Protein AF-A0A944X5Z1-F1 (afdb_monomer_lite)

Structure (mmCIF, N/CA/C/O backbone):
data_AF-A0A944X5Z1-F1
#
_entry.id   AF-A0A944X5Z1-F1
#
loop_
_atom_site.group_PDB
_atom_site.id
_atom_site.type_symbol
_atom_site.label_atom_id
_atom_site.label_alt_id
_atom_site.label_comp_id
_atom_site.label_asym_id
_atom_site.label_entity_id
_atom_site.label_seq_id
_atom_site.pdbx_PDB_ins_code
_atom_site.Cartn_x
_atom_site.Cartn_y
_atom_site.Cartn_z
_atom_site.occupancy
_atom_site.B_iso_or_equiv
_atom_site.auth_seq_id
_atom_site.auth_comp_id
_atom_site.auth_asym_id
_atom_site.auth_atom_id
_atom_site.pdbx_PDB_model_num
ATOM 1 N N . VAL A 1 1 ? -3.315 5.816 8.357 1.00 80.00 1 VAL A N 1
ATOM 2 C CA . VAL A 1 1 ? -4.348 5.355 7.388 1.00 80.00 1 VAL A CA 1
ATOM 3 C C . VAL A 1 1 ? -4.550 6.367 6.282 1.00 80.00 1 VAL A C 1
ATOM 5 O O . VAL A 1 1 ? -4.208 6.024 5.171 1.00 80.00 1 VAL A O 1
ATOM 8 N N . ILE A 1 2 ? -5.035 7.588 6.562 1.00 84.06 2 ILE A N 1
ATOM 9 C CA . ILE A 1 2 ? -5.189 8.630 5.521 1.00 84.06 2 ILE A CA 1
ATOM 10 C C . ILE A 1 2 ? -3.839 8.928 4.861 1.00 84.06 2 ILE A C 1
ATOM 12 O O . ILE A 1 2 ? -3.705 8.726 3.667 1.00 84.06 2 ILE A O 1
ATOM 16 N N . GLN A 1 3 ? -2.822 9.229 5.670 1.00 88.38 3 GLN A N 1
ATOM 17 C CA . GLN A 1 3 ? -1.461 9.458 5.181 1.00 88.38 3 GLN A CA 1
ATOM 18 C C . GLN A 1 3 ? -0.896 8.280 4.366 1.00 88.38 3 GLN A C 1
ATOM 20 O O . GLN A 1 3 ? -0.282 8.487 3.335 1.00 88.38 3 GLN A O 1
ATOM 25 N N . ALA A 1 4 ? -1.141 7.036 4.793 1.00 88.75 4 ALA A N 1
ATOM 26 C CA . ALA A 1 4 ? -0.676 5.853 4.062 1.00 88.75 4 ALA A CA 1
ATOM 27 C C . ALA A 1 4 ? -1.347 5.721 2.683 1.00 88.75 4 ALA A C 1
ATOM 29 O O . ALA A 1 4 ? -0.705 5.309 1.730 1.00 88.75 4 ALA A O 1
ATOM 30 N N . VAL A 1 5 ? -2.632 6.080 2.575 1.00 91.25 5 VAL A N 1
ATOM 31 C CA . VAL A 1 5 ? -3.350 6.094 1.292 1.00 91.25 5 VAL A CA 1
ATOM 32 C C . VAL A 1 5 ? -2.816 7.203 0.389 1.00 91.25 5 VAL A C 1
ATOM 34 O O . VAL A 1 5 ? -2.556 6.936 -0.773 1.00 91.25 5 VAL A O 1
ATOM 37 N N . GLU A 1 6 ? -2.605 8.409 0.922 1.00 93.56 6 GLU A N 1
ATOM 38 C CA . GLU A 1 6 ? -2.065 9.546 0.159 1.00 93.56 6 GLU A CA 1
ATOM 39 C C . GLU A 1 6 ? -0.680 9.234 -0.429 1.00 93.56 6 GLU A C 1
ATOM 41 O O . GLU A 1 6 ? -0.444 9.490 -1.606 1.00 93.56 6 GLU A O 1
ATOM 46 N N . ILE A 1 7 ? 0.204 8.618 0.364 1.00 93.50 7 ILE A N 1
ATOM 47 C CA . ILE A 1 7 ? 1.530 8.174 -0.087 1.00 93.50 7 ILE A CA 1
ATOM 48 C C . ILE A 1 7 ? 1.406 7.208 -1.274 1.00 93.50 7 ILE A C 1
ATOM 50 O O . ILE A 1 7 ? 1.980 7.426 -2.339 1.00 93.50 7 ILE A O 1
ATOM 54 N N . VAL A 1 8 ? 0.603 6.153 -1.128 1.00 92.50 8 VAL A N 1
ATOM 55 C CA . VAL A 1 8 ? 0.469 5.137 -2.180 1.00 92.50 8 VAL A CA 1
ATOM 56 C C . VAL A 1 8 ? -0.263 5.679 -3.412 1.00 92.50 8 VAL A C 1
A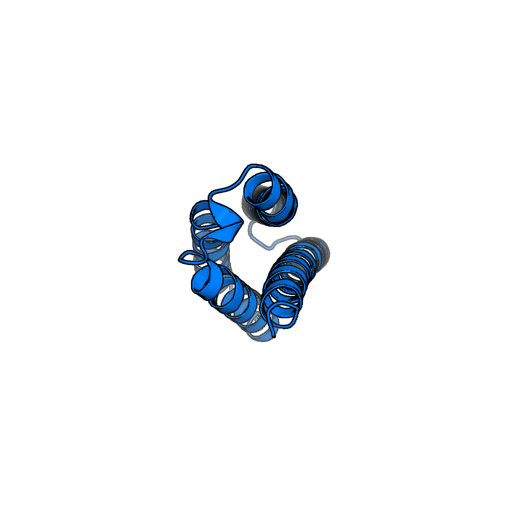TOM 58 O O . VAL A 1 8 ? 0.046 5.272 -4.528 1.00 92.50 8 VAL A O 1
ATOM 61 N N . GLU A 1 9 ? -1.188 6.628 -3.260 1.00 93.31 9 GLU A N 1
ATOM 62 C CA . GLU A 1 9 ? -1.811 7.329 -4.391 1.00 93.31 9 GLU A CA 1
ATOM 63 C C . GLU A 1 9 ? -0.786 8.134 -5.209 1.00 93.31 9 GLU A C 1
ATOM 65 O O . GLU A 1 9 ? -0.874 8.137 -6.441 1.00 93.31 9 GLU A O 1
ATOM 70 N N . ASN A 1 10 ? 0.218 8.740 -4.564 1.00 93.56 10 ASN A N 1
ATOM 71 C CA . ASN A 1 10 ? 1.325 9.399 -5.264 1.00 93.56 10 ASN A CA 1
ATOM 72 C C . ASN A 1 10 ? 2.182 8.389 -6.038 1.00 93.56 10 ASN A C 1
ATOM 74 O O . ASN A 1 10 ? 2.481 8.618 -7.211 1.00 93.56 10 ASN A O 1
ATOM 78 N N . VAL A 1 11 ? 2.504 7.245 -5.425 1.00 92.25 11 VAL A N 1
ATOM 79 C CA . VAL A 1 11 ? 3.245 6.161 -6.091 1.00 92.25 11 VAL A CA 1
ATOM 80 C C . VAL A 1 11 ? 2.461 5.621 -7.294 1.00 92.25 11 VAL A C 1
ATOM 82 O O . VAL A 1 11 ? 3.010 5.505 -8.384 1.00 92.25 11 VAL A O 1
ATOM 85 N N . ILE A 1 12 ? 1.150 5.377 -7.158 1.00 93.44 12 ILE A N 1
ATOM 86 C CA . ILE A 1 12 ? 0.283 4.961 -8.277 1.00 93.44 12 ILE A CA 1
ATOM 87 C C . ILE A 1 12 ? 0.327 5.987 -9.417 1.00 93.44 12 ILE A C 1
ATOM 89 O O . ILE A 1 12 ? 0.387 5.605 -10.587 1.00 93.44 12 ILE A O 1
ATOM 93 N N . ALA A 1 13 ? 0.267 7.284 -9.100 1.00 93.06 13 ALA A N 1
ATOM 94 C CA . ALA A 1 13 ? 0.350 8.338 -10.107 1.00 93.06 13 ALA A CA 1
ATOM 95 C C . ALA A 1 13 ? 1.705 8.327 -10.831 1.00 93.06 13 ALA A C 1
ATOM 97 O O . ALA A 1 13 ? 1.736 8.516 -12.045 1.00 93.06 13 ALA A O 1
ATOM 98 N N . GLY A 1 14 ? 2.793 8.057 -10.107 1.00 89.81 14 GLY A N 1
ATOM 99 C CA . GLY A 1 14 ? 4.124 7.859 -10.672 1.00 89.81 14 GLY A CA 1
ATOM 100 C C . GLY A 1 14 ? 4.183 6.662 -11.624 1.00 89.81 14 GLY A C 1
ATOM 101 O O . GLY A 1 14 ? 4.538 6.819 -12.789 1.00 89.81 14 GLY A O 1
ATOM 102 N N . ILE A 1 15 ? 3.722 5.494 -11.174 1.00 88.81 15 ILE A N 1
ATOM 103 C CA . ILE A 1 15 ? 3.724 4.249 -11.959 1.00 88.81 15 ILE A CA 1
ATOM 104 C C . ILE A 1 15 ? 2.873 4.378 -13.230 1.00 88.81 15 ILE A C 1
ATOM 106 O O . ILE A 1 15 ? 3.234 3.842 -14.275 1.00 88.81 15 ILE A O 1
ATOM 110 N N . LYS A 1 16 ? 1.762 5.126 -13.179 1.00 89.69 16 LYS A N 1
ATOM 111 C CA . LYS A 1 16 ? 0.920 5.419 -14.355 1.00 89.69 16 LYS A CA 1
ATOM 112 C C . LYS A 1 16 ? 1.636 6.226 -15.441 1.00 89.69 16 LYS A C 1
ATOM 114 O O . LYS A 1 16 ? 1.180 6.207 -16.581 1.00 89.69 16 LYS A O 1
ATOM 119 N N . ASN A 1 17 ? 2.705 6.941 -15.095 1.00 87.88 17 ASN A N 1
ATOM 120 C CA . ASN A 1 17 ? 3.515 7.694 -16.050 1.00 87.88 17 ASN A CA 1
ATOM 121 C C . ASN A 1 17 ? 4.663 6.864 -16.645 1.00 87.88 17 ASN A C 1
ATOM 123 O O . ASN A 1 17 ? 5.339 7.359 -17.544 1.00 87.88 17 ASN A O 1
ATOM 127 N N . LEU A 1 18 ? 4.887 5.633 -16.170 1.00 84.31 18 LEU A N 1
ATOM 128 C CA . LEU A 1 18 ? 5.878 4.732 -16.750 1.00 84.31 18 LEU A CA 1
ATOM 129 C C . LEU A 1 18 ? 5.352 4.058 -18.013 1.00 84.31 18 LEU A C 1
ATOM 131 O O . LEU A 1 18 ? 4.203 3.616 -18.079 1.00 84.31 18 LEU A O 1
ATOM 135 N N . ASP A 1 19 ? 6.243 3.897 -18.986 1.00 75.00 19 ASP A N 1
ATOM 136 C CA . ASP A 1 19 ? 6.007 3.035 -20.136 1.00 75.00 19 ASP A CA 1
ATOM 137 C C . ASP A 1 19 ? 6.145 1.563 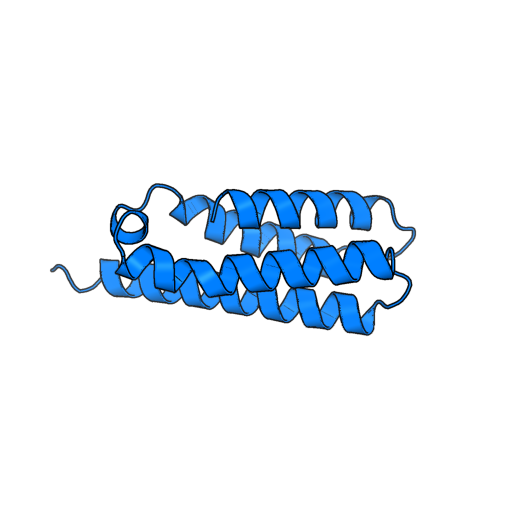-19.704 1.00 75.00 19 ASP A C 1
ATOM 139 O O . ASP A 1 19 ? 7.235 1.092 -19.386 1.00 75.00 19 ASP A O 1
ATOM 143 N N . GLY A 1 20 ? 5.039 0.813 -19.681 1.00 76.44 20 GLY A N 1
ATOM 144 C CA . GLY A 1 20 ? 5.053 -0.606 -19.312 1.00 76.44 20 GLY A CA 1
ATOM 145 C C . GLY A 1 20 ? 3.676 -1.175 -18.970 1.00 76.44 20 GLY A C 1
ATOM 146 O O . GLY A 1 20 ? 2.707 -0.439 -18.787 1.00 76.44 20 GLY A O 1
ATOM 147 N N . ASP A 1 21 ? 3.584 -2.505 -18.875 1.00 81.44 21 ASP A N 1
ATOM 148 C CA . ASP A 1 21 ? 2.376 -3.194 -18.400 1.00 81.44 21 ASP A CA 1
ATOM 149 C C . ASP A 1 21 ? 2.385 -3.291 -16.868 1.00 81.44 21 ASP A C 1
ATOM 151 O O . ASP A 1 21 ? 2.696 -4.324 -16.280 1.00 81.44 21 ASP A O 1
ATOM 155 N N . ASN A 1 22 ? 2.070 -2.169 -16.219 1.00 85.88 22 ASN A N 1
ATOM 156 C CA . ASN A 1 22 ? 2.003 -2.056 -14.758 1.00 85.88 22 ASN A CA 1
ATOM 157 C C . ASN A 1 22 ? 0.572 -2.207 -14.214 1.00 85.88 22 ASN A C 1
ATOM 159 O O . ASN A 1 22 ? 0.309 -1.931 -13.039 1.00 85.88 22 ASN A O 1
ATOM 163 N N . GLN A 1 23 ? -0.374 -2.634 -15.057 1.00 87.62 23 GLN A N 1
ATOM 164 C CA . GLN A 1 23 ? -1.804 -2.606 -14.754 1.00 87.62 23 GLN A CA 1
ATOM 165 C C . GLN A 1 23 ? -2.151 -3.448 -13.520 1.00 87.62 23 GLN A C 1
ATOM 167 O O . GLN A 1 23 ? -2.874 -2.984 -12.640 1.00 87.62 23 GLN A O 1
ATOM 172 N N . SER A 1 24 ? -1.593 -4.656 -13.403 1.00 87.94 24 SER A N 1
ATOM 173 C CA . SER A 1 24 ? -1.857 -5.540 -12.258 1.00 87.94 24 SER A CA 1
ATOM 174 C C . SER A 1 24 ? -1.350 -4.972 -10.931 1.00 87.94 24 SER A C 1
ATOM 176 O O . SER A 1 24 ? -1.955 -5.193 -9.878 1.00 87.94 24 SER A O 1
ATOM 178 N N . LEU A 1 25 ? -0.229 -4.250 -10.970 1.00 88.06 25 LEU A N 1
ATOM 179 C CA . LEU A 1 25 ? 0.385 -3.646 -9.793 1.00 88.06 25 LEU A CA 1
ATOM 180 C C . LEU A 1 25 ? -0.428 -2.425 -9.343 1.00 88.06 25 LEU A C 1
ATOM 182 O O . LEU A 1 25 ? -0.794 -2.331 -8.170 1.00 88.06 25 LEU A O 1
ATOM 186 N N . ILE A 1 26 ? -0.822 -1.568 -10.292 1.00 92.12 26 ILE A N 1
ATOM 187 C CA . ILE A 1 26 ? -1.732 -0.438 -10.056 1.00 92.12 26 ILE A CA 1
ATOM 188 C C . ILE A 1 26 ? -3.056 -0.923 -9.451 1.00 92.12 26 ILE A C 1
ATOM 190 O O . ILE A 1 26 ? -3.480 -0.404 -8.422 1.00 92.12 26 ILE A O 1
ATOM 194 N N . GLU A 1 27 ? -3.692 -1.943 -10.034 1.00 93.62 27 GLU A N 1
ATOM 195 C CA . GLU A 1 27 ? -4.969 -2.480 -9.540 1.00 93.62 27 GLU A CA 1
ATOM 196 C C . GLU A 1 27 ? -4.867 -3.024 -8.109 1.00 93.62 27 GLU A C 1
ATOM 198 O O . GLU A 1 27 ? -5.786 -2.845 -7.299 1.00 93.62 27 GLU A O 1
ATOM 203 N N . SER A 1 28 ? -3.742 -3.663 -7.776 1.00 92.56 28 SER A N 1
ATOM 204 C CA . SER A 1 28 ? -3.486 -4.194 -6.433 1.00 92.56 28 SER A CA 1
ATOM 205 C C . SER A 1 28 ? -3.365 -3.068 -5.402 1.00 92.56 28 SER A C 1
ATOM 207 O O . SER A 1 28 ? -4.015 -3.119 -4.352 1.00 92.56 28 SER A O 1
ATOM 209 N N . LEU A 1 29 ? -2.598 -2.020 -5.722 1.00 92.88 29 LEU A N 1
ATOM 210 C CA . LEU A 1 29 ? -2.436 -0.841 -4.867 1.00 92.88 29 LEU A CA 1
ATOM 211 C C . LEU A 1 29 ? -3.746 -0.057 -4.725 1.00 92.88 29 LEU A C 1
ATOM 213 O O . LEU A 1 29 ? -4.139 0.272 -3.607 1.00 92.88 29 LEU A O 1
ATOM 217 N N . GLU A 1 30 ? -4.474 0.182 -5.819 1.00 94.81 30 GLU A N 1
ATOM 218 C CA . GLU A 1 30 ? -5.770 0.872 -5.794 1.00 94.81 30 GLU A CA 1
ATOM 219 C C . GLU A 1 30 ? -6.795 0.116 -4.938 1.00 94.81 30 GLU A C 1
ATOM 221 O O . GLU A 1 30 ? -7.528 0.720 -4.145 1.00 94.81 30 GLU A O 1
ATOM 226 N N . THR A 1 31 ? -6.826 -1.215 -5.046 1.00 94.19 31 THR A N 1
ATOM 227 C CA . THR A 1 31 ? -7.706 -2.062 -4.233 1.00 94.19 31 THR A CA 1
ATOM 228 C C . THR A 1 31 ? -7.349 -1.965 -2.751 1.00 94.19 31 THR A C 1
ATOM 230 O O . THR A 1 31 ? -8.234 -1.739 -1.921 1.00 94.19 31 THR A O 1
ATOM 233 N N . ALA A 1 32 ? -6.062 -2.065 -2.407 1.00 92.06 32 ALA A N 1
ATOM 234 C CA . ALA A 1 32 ? -5.596 -1.928 -1.031 1.00 92.06 32 ALA A CA 1
ATOM 235 C C . ALA A 1 32 ? -5.883 -0.528 -0.458 1.00 92.06 32 ALA A C 1
ATOM 237 O O . ALA A 1 32 ? -6.419 -0.416 0.648 1.00 92.06 32 ALA A O 1
ATOM 238 N N . CYS A 1 33 ? -5.625 0.539 -1.220 1.00 93.00 33 CYS A N 1
ATOM 239 C CA . CYS A 1 33 ? -5.945 1.917 -0.839 1.00 93.00 33 CYS A CA 1
ATOM 240 C C . CYS A 1 33 ? -7.438 2.108 -0.588 1.00 93.00 33 CYS A C 1
ATOM 242 O O . CYS A 1 33 ? -7.829 2.713 0.414 1.00 93.00 33 CYS A O 1
ATOM 244 N N . LYS A 1 34 ? -8.292 1.547 -1.448 1.00 92.44 34 LYS A N 1
ATOM 245 C CA . LYS A 1 34 ? -9.744 1.590 -1.271 1.00 92.44 34 LYS A CA 1
ATOM 246 C C . LYS A 1 34 ? -10.167 0.882 0.013 1.00 92.44 34 LYS A C 1
ATOM 248 O O . LYS A 1 34 ? -10.917 1.459 0.803 1.00 92.44 34 LYS A O 1
ATOM 253 N N . ASP A 1 35 ? -9.671 -0.328 0.250 1.00 90.19 35 ASP A N 1
ATOM 254 C CA . ASP A 1 35 ? -9.991 -1.105 1.448 1.00 90.19 35 ASP A CA 1
ATOM 255 C C . ASP A 1 35 ? -9.558 -0.384 2.727 1.00 90.19 35 ASP A C 1
ATOM 257 O O . ASP A 1 35 ? -10.356 -0.241 3.655 1.00 90.19 35 ASP A O 1
ATOM 261 N N . VAL A 1 36 ? -8.339 0.157 2.753 1.00 89.00 36 VAL A N 1
ATOM 262 C CA . VAL A 1 36 ? -7.805 0.955 3.865 1.00 89.00 36 VAL A CA 1
ATOM 263 C C . VAL A 1 36 ? -8.593 2.261 4.038 1.00 89.00 36 VAL A C 1
ATOM 265 O O . VAL A 1 36 ? -8.956 2.632 5.160 1.00 89.00 36 VAL A O 1
ATOM 268 N N . GLY A 1 37 ? -8.941 2.932 2.941 1.00 87.19 37 GLY A N 1
ATOM 269 C CA . GLY A 1 37 ? -9.726 4.165 2.916 1.00 87.19 37 GLY A CA 1
ATOM 270 C C . GLY A 1 37 ? -11.139 3.996 3.480 1.00 87.19 37 GLY A C 1
ATOM 271 O O . GLY A 1 37 ? -11.641 4.892 4.165 1.00 87.19 37 GLY A O 1
ATOM 272 N N . LEU A 1 38 ? -11.764 2.828 3.295 1.00 87.25 38 LEU A N 1
ATOM 273 C CA . LEU A 1 38 ? -13.056 2.492 3.910 1.00 87.25 38 LEU A CA 1
ATOM 274 C C . LEU A 1 38 ? -12.979 2.396 5.443 1.00 87.25 38 LEU A C 1
ATOM 276 O O . LEU A 1 38 ? -13.993 2.552 6.130 1.00 87.25 38 LEU A O 1
ATOM 280 N N . LEU A 1 39 ? -11.788 2.179 6.007 1.00 85.38 39 LEU A N 1
ATOM 281 C CA . LEU A 1 39 ? -11.591 2.061 7.452 1.00 85.38 39 LEU A CA 1
ATOM 282 C C . LEU A 1 39 ? -11.465 3.420 8.141 1.00 85.38 39 LEU A C 1
ATOM 284 O O . LEU A 1 39 ? -11.655 3.468 9.354 1.00 85.38 39 LEU A O 1
ATOM 288 N N . LYS A 1 40 ? -11.216 4.521 7.411 1.00 79.69 40 LYS A N 1
ATOM 289 C CA . LYS A 1 40 ? -10.887 5.851 7.976 1.00 79.69 40 LYS A CA 1
ATOM 290 C C . LYS A 1 40 ? -11.888 6.381 9.010 1.00 79.69 40 LYS A C 1
ATOM 292 O O . LYS A 1 40 ? -11.521 7.140 9.901 1.00 79.69 40 LYS A O 1
ATOM 297 N N . ASN A 1 41 ? -13.145 5.950 8.918 1.00 80.56 41 ASN A N 1
ATOM 298 C CA . ASN A 1 41 ? -14.222 6.368 9.815 1.00 80.56 41 ASN A CA 1
ATOM 299 C C . ASN A 1 41 ? -14.477 5.396 10.983 1.00 80.56 41 ASN A C 1
ATOM 301 O O . ASN A 1 41 ? -15.365 5.653 11.797 1.00 80.56 41 ASN A O 1
ATOM 305 N N . LYS A 1 42 ? -13.741 4.280 11.100 1.00 82.94 42 LYS A N 1
ATOM 306 C CA . LYS A 1 42 ? -13.955 3.313 12.187 1.00 82.94 42 LYS A CA 1
ATOM 307 C C . LYS A 1 42 ? -13.494 3.887 13.537 1.00 82.94 42 LYS A C 1
ATOM 309 O O . LYS A 1 42 ? -12.331 4.266 13.665 1.00 82.94 42 LYS A O 1
ATOM 314 N N . PRO A 1 43 ? -14.342 3.858 14.587 1.00 80.19 43 PRO A N 1
ATOM 315 C CA . PRO A 1 43 ? -13.983 4.357 15.919 1.00 80.19 43 PRO A CA 1
ATOM 316 C C . PRO A 1 43 ? -12.750 3.680 16.524 1.00 80.19 43 PRO A C 1
ATOM 318 O O . PRO A 1 43 ? -11.974 4.325 17.219 1.00 80.19 43 PRO A O 1
ATOM 321 N N . THR A 1 44 ? -12.536 2.395 16.220 1.00 78.81 44 THR A N 1
ATOM 322 C CA . THR A 1 44 ? -11.384 1.612 16.695 1.00 78.81 44 THR A CA 1
ATOM 323 C C . THR A 1 44 ? -10.045 2.200 16.265 1.00 78.81 44 THR A C 1
ATOM 325 O O . THR A 1 44 ? -9.064 1.968 16.948 1.00 78.81 44 THR A O 1
ATOM 328 N N . LEU A 1 45 ? -9.990 2.968 15.173 1.00 80.88 45 LEU A N 1
ATOM 329 C CA . LEU A 1 45 ? -8.757 3.622 14.731 1.00 80.88 45 LEU A CA 1
ATOM 330 C C . LEU A 1 45 ? -8.379 4.847 15.571 1.00 80.88 45 LEU A C 1
ATOM 332 O O . LEU A 1 45 ? -7.245 5.297 15.500 1.00 80.88 45 LEU A O 1
ATOM 336 N N . ARG A 1 46 ? -9.315 5.387 16.363 1.00 80.00 46 ARG A N 1
ATOM 337 C CA . ARG A 1 46 ? -9.089 6.547 17.242 1.00 80.00 46 ARG A CA 1
ATOM 338 C C . ARG A 1 46 ? -8.580 6.152 18.631 1.00 80.00 46 ARG A C 1
ATOM 340 O O . ARG A 1 46 ? -8.501 6.997 19.517 1.00 80.00 46 ARG A O 1
ATOM 347 N N . THR A 1 47 ? -8.325 4.867 18.860 1.00 81.81 47 THR A N 1
ATOM 348 C CA . THR A 1 47 ? -7.805 4.349 20.129 1.00 81.81 47 THR A CA 1
ATOM 349 C C . THR A 1 47 ? -6.319 4.022 19.989 1.00 81.81 47 THR A C 1
ATOM 351 O O . THR A 1 47 ? -5.841 3.807 18.878 1.00 81.81 47 THR A O 1
ATOM 354 N N . LYS A 1 48 ? -5.597 3.906 21.111 1.00 79.56 48 LYS A N 1
ATOM 355 C CA . LYS A 1 48 ? -4.186 3.466 21.116 1.00 79.56 48 LYS A CA 1
ATOM 356 C C . LYS A 1 48 ? -3.988 2.105 20.437 1.00 79.56 48 LYS A C 1
ATOM 358 O O . LYS A 1 48 ? -3.016 1.897 19.720 1.00 79.56 48 LYS A O 1
ATOM 363 N N . ASP A 1 49 ? -4.944 1.192 20.621 1.00 77.44 49 ASP A N 1
ATOM 364 C CA . ASP A 1 49 ? -4.979 -0.083 19.898 1.00 77.44 49 ASP A CA 1
ATOM 365 C C . ASP A 1 49 ? -5.069 0.137 18.383 1.00 77.44 49 ASP A C 1
ATOM 367 O O . ASP A 1 49 ? -4.414 -0.555 17.613 1.00 77.44 49 ASP A O 1
ATOM 371 N N . GLY A 1 50 ? -5.905 1.085 17.953 1.00 77.94 50 GLY A N 1
ATOM 372 C CA . GLY A 1 50 ? -6.045 1.487 16.559 1.00 77.94 50 GLY A CA 1
ATOM 373 C C . GLY A 1 50 ? -4.752 2.019 15.968 1.00 77.94 50 GLY A C 1
ATOM 374 O O . GLY A 1 50 ? -4.362 1.573 14.895 1.00 77.94 50 GLY A O 1
ATOM 375 N N . GLU A 1 51 ? -4.063 2.906 16.682 1.00 76.00 51 GLU A N 1
ATOM 376 C CA . GLU A 1 51 ? -2.770 3.456 16.259 1.00 76.00 51 GLU A CA 1
ATOM 377 C C . GLU A 1 51 ? -1.761 2.334 15.978 1.00 76.00 51 GLU A C 1
ATOM 379 O O . GLU A 1 51 ? -1.226 2.256 14.869 1.00 76.00 51 GLU A O 1
ATOM 384 N N . GLY A 1 52 ? -1.604 1.391 16.916 1.00 82.06 52 GLY A N 1
ATOM 385 C CA . GLY A 1 52 ? -0.711 0.239 16.752 1.00 82.06 52 GLY A CA 1
ATOM 386 C C . GLY A 1 52 ? -1.103 -0.701 15.606 1.00 82.06 52 GLY A C 1
ATOM 387 O O . GLY A 1 52 ? -0.246 -1.347 15.010 1.00 82.06 52 GLY A O 1
ATOM 388 N N . LEU A 1 53 ? -2.388 -0.766 15.248 1.00 83.88 53 LEU A N 1
ATOM 389 C CA . LEU A 1 53 ? -2.850 -1.528 14.085 1.00 83.88 53 LEU A CA 1
ATOM 390 C C . LEU A 1 53 ? -2.555 -0.822 12.759 1.00 83.88 53 LEU A C 1
ATOM 392 O O . LEU A 1 53 ? -2.421 -1.488 11.737 1.00 83.88 53 LEU A O 1
ATOM 396 N N . THR A 1 54 ? -2.485 0.508 12.765 1.00 87.38 54 THR A N 1
ATOM 397 C CA . THR A 1 54 ? -2.282 1.312 11.553 1.00 87.38 54 THR A CA 1
ATOM 398 C C . THR A 1 54 ? -0.823 1.592 11.237 1.00 87.38 54 THR A C 1
ATOM 400 O O . THR A 1 54 ? -0.530 1.926 10.092 1.00 87.38 54 THR A O 1
ATOM 403 N N . PHE A 1 55 ? 0.068 1.432 12.218 1.00 89.31 55 PHE A N 1
ATOM 404 C CA . PHE A 1 55 ? 1.502 1.651 12.055 1.00 89.31 55 PHE A CA 1
ATOM 405 C C . PHE A 1 55 ? 2.122 0.783 10.944 1.00 89.31 55 PHE A C 1
ATOM 407 O O . PHE A 1 55 ? 2.719 1.370 10.051 1.00 89.31 55 PHE A O 1
ATOM 414 N N . PRO A 1 56 ? 1.888 -0.547 10.873 1.00 91.44 56 PRO A N 1
ATOM 415 C CA . PRO A 1 56 ? 2.473 -1.371 9.806 1.00 91.44 56 PRO A CA 1
ATOM 416 C C . PRO A 1 56 ? 2.024 -0.961 8.397 1.00 91.44 56 PRO A C 1
ATOM 418 O O . PRO A 1 56 ? 2.770 -1.081 7.438 1.00 91.44 56 PRO A O 1
ATOM 421 N N . VAL A 1 57 ? 0.796 -0.447 8.261 1.00 92.94 57 VAL A N 1
ATOM 422 C CA . VAL A 1 57 ? 0.270 0.026 6.968 1.00 92.94 57 VAL A CA 1
ATOM 423 C C . VAL A 1 57 ? 0.931 1.341 6.558 1.00 92.94 57 VAL A C 1
ATOM 425 O O . VAL A 1 57 ? 1.132 1.575 5.374 1.00 92.94 57 VAL A O 1
ATOM 428 N N . LEU A 1 58 ? 1.246 2.208 7.526 1.00 93.44 58 LEU A N 1
ATOM 429 C CA . LEU A 1 58 ? 1.985 3.441 7.266 1.00 93.44 58 LEU A CA 1
ATOM 430 C C . LEU A 1 58 ? 3.446 3.146 6.918 1.00 93.44 58 LEU A C 1
ATOM 432 O O . LEU A 1 58 ? 3.931 3.678 5.932 1.00 93.44 58 LEU A O 1
ATOM 436 N N . GLU A 1 59 ? 4.103 2.270 7.677 1.00 94.25 59 GLU A N 1
ATOM 437 C CA . GLU A 1 59 ? 5.483 1.840 7.425 1.00 94.25 59 GLU A CA 1
ATOM 438 C C . GLU A 1 59 ? 5.623 1.203 6.036 1.00 94.25 59 GLU A C 1
ATOM 440 O O . GLU A 1 59 ? 6.482 1.601 5.259 1.00 94.25 59 GLU A O 1
ATOM 445 N N . ALA A 1 60 ? 4.717 0.292 5.664 1.00 93.38 60 ALA A N 1
ATOM 446 C CA . ALA A 1 60 ? 4.733 -0.314 4.334 1.00 93.38 60 ALA A CA 1
ATOM 447 C C . ALA A 1 60 ? 4.493 0.706 3.204 1.00 93.38 60 ALA A C 1
ATOM 449 O O . ALA A 1 60 ? 5.089 0.580 2.140 1.00 93.38 60 ALA A O 1
ATOM 450 N N . ALA A 1 61 ? 3.650 1.722 3.428 1.00 94.25 61 ALA A N 1
ATOM 451 C CA . ALA A 1 61 ? 3.446 2.798 2.458 1.00 94.25 61 ALA A CA 1
ATOM 452 C C . ALA A 1 61 ? 4.707 3.660 2.286 1.00 94.25 61 ALA A C 1
ATOM 454 O O . ALA A 1 61 ? 5.077 3.963 1.159 1.00 94.25 61 ALA A O 1
ATOM 455 N N . GLN A 1 62 ? 5.380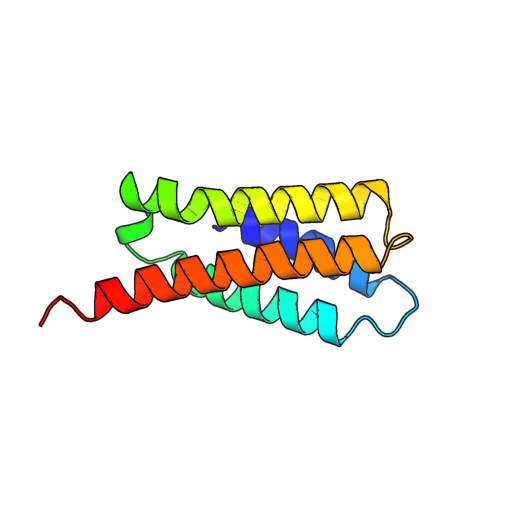 4.009 3.386 1.00 95.38 62 GLN A N 1
ATOM 456 C CA . GLN A 1 62 ? 6.626 4.783 3.356 1.00 95.38 62 GLN A CA 1
ATOM 457 C C . GLN A 1 62 ? 7.755 4.014 2.669 1.00 95.38 62 GLN A C 1
ATOM 459 O O . GLN A 1 62 ? 8.435 4.574 1.822 1.00 95.38 62 GLN A O 1
ATOM 464 N N . ASN A 1 63 ? 7.901 2.720 2.961 1.00 94.19 63 ASN A N 1
AT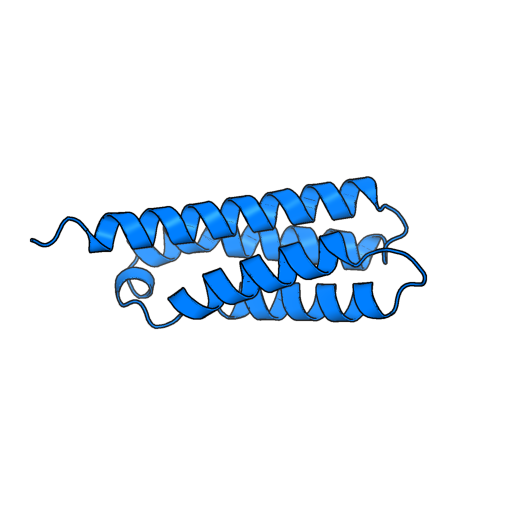OM 465 C CA . ASN A 1 63 ? 8.895 1.878 2.294 1.00 94.19 63 ASN A CA 1
ATOM 466 C C . ASN A 1 63 ? 8.628 1.767 0.784 1.00 94.19 63 ASN A C 1
ATOM 468 O O . ASN A 1 63 ? 9.562 1.676 -0.003 1.00 94.19 63 ASN A O 1
ATOM 472 N N . LEU A 1 64 ? 7.356 1.731 0.371 1.00 93.56 64 LEU A N 1
ATOM 473 C CA . LEU A 1 64 ? 6.997 1.713 -1.047 1.00 93.56 64 LEU A CA 1
ATOM 474 C C . LEU A 1 64 ? 7.335 3.045 -1.734 1.00 93.56 64 LEU A C 1
ATOM 476 O O . LEU A 1 64 ? 7.816 3.034 -2.861 1.00 93.56 64 LEU A O 1
ATOM 480 N N . GLU A 1 65 ? 7.084 4.171 -1.066 1.00 95.12 65 GLU A N 1
ATOM 481 C CA . GLU A 1 65 ? 7.449 5.506 -1.557 1.00 95.12 65 GLU A CA 1
ATOM 482 C C . GLU A 1 65 ? 8.960 5.678 -1.669 1.00 95.12 65 GLU A C 1
ATOM 484 O O . GLU A 1 65 ? 9.425 6.145 -2.697 1.00 95.12 65 GLU A O 1
ATOM 489 N N . GLU A 1 66 ? 9.723 5.228 -0.674 1.00 93.88 66 GLU A N 1
ATOM 490 C CA . GLU A 1 66 ? 11.188 5.271 -0.690 1.00 93.88 66 GLU A CA 1
ATOM 491 C C . GLU A 1 66 ? 11.751 4.509 -1.895 1.00 93.88 66 GLU A C 1
ATOM 493 O O . GLU A 1 66 ? 12.492 5.078 -2.689 1.00 93.88 66 GLU A O 1
ATOM 498 N N . ILE A 1 67 ? 11.313 3.264 -2.116 1.00 92.88 67 ILE A N 1
ATOM 499 C CA . ILE A 1 67 ? 11.732 2.491 -3.296 1.00 92.88 67 ILE A CA 1
ATOM 500 C C . ILE A 1 67 ? 11.296 3.164 -4.599 1.00 92.88 67 ILE A C 1
ATOM 502 O O . ILE A 1 67 ? 12.041 3.158 -5.581 1.00 92.88 67 ILE A O 1
ATOM 506 N N . TRP A 1 68 ? 10.101 3.753 -4.631 1.00 92.12 68 TRP A N 1
ATOM 507 C CA . TRP A 1 68 ? 9.640 4.497 -5.796 1.00 92.12 68 TRP A CA 1
ATOM 508 C C . TRP A 1 68 ? 10.514 5.727 -6.082 1.00 92.12 68 TRP A C 1
ATOM 510 O O . TRP A 1 68 ? 10.871 5.952 -7.232 1.00 92.12 68 TRP A O 1
ATOM 520 N N . GLU A 1 69 ? 10.885 6.504 -5.066 1.00 91.12 69 GLU A N 1
ATOM 521 C CA . GLU A 1 69 ? 11.746 7.685 -5.208 1.00 91.12 69 GLU A CA 1
ATOM 522 C C . GLU A 1 69 ? 13.195 7.323 -5.563 1.00 91.12 69 GLU A C 1
ATOM 524 O O . GLU A 1 69 ? 13.849 8.062 -6.297 1.00 91.12 69 GLU A O 1
ATOM 529 N N . GLU A 1 70 ? 13.705 6.199 -5.055 1.00 90.88 70 GLU A N 1
ATOM 530 C CA . GLU A 1 70 ? 15.073 5.745 -5.318 1.00 90.88 70 GLU A CA 1
ATOM 531 C C . GLU A 1 70 ? 15.244 5.151 -6.714 1.00 90.88 70 GLU A C 1
ATOM 533 O O . GLU A 1 70 ? 16.285 5.349 -7.346 1.00 90.88 70 GLU A O 1
ATOM 538 N N . THR A 1 71 ? 14.245 4.401 -7.181 1.00 87.19 71 THR A N 1
ATOM 539 C CA . THR A 1 71 ? 14.352 3.631 -8.425 1.00 87.19 71 THR A CA 1
ATOM 540 C C . THR A 1 71 ? 13.574 4.237 -9.582 1.00 87.19 71 THR A C 1
ATOM 542 O O . THR A 1 71 ? 13.878 3.926 -10.725 1.00 87.19 71 THR A O 1
ATOM 545 N N . GLU A 1 72 ? 12.545 5.048 -9.323 1.00 84.25 72 GLU A N 1
ATOM 546 C CA . GLU A 1 72 ? 11.582 5.526 -10.328 1.00 84.25 72 GLU A CA 1
ATOM 547 C C . GLU A 1 72 ? 11.043 4.400 -11.243 1.00 84.25 72 GLU A C 1
ATOM 549 O O . GLU A 1 72 ? 10.665 4.634 -12.389 1.00 84.25 72 GLU A O 1
ATOM 554 N N . GLY A 1 73 ? 10.988 3.159 -10.739 1.00 77.88 73 GLY A N 1
ATOM 555 C CA . GLY A 1 73 ? 10.564 1.980 -11.500 1.00 77.88 73 GLY A CA 1
ATOM 556 C C . GLY A 1 73 ? 11.671 1.232 -12.251 1.00 77.88 73 GLY A C 1
ATOM 557 O O . GLY A 1 73 ? 11.357 0.264 -12.944 1.00 77.88 73 GLY A O 1
ATOM 558 N N . ASP A 1 74 ? 12.941 1.611 -12.085 1.00 84.25 74 ASP A N 1
ATOM 559 C CA . ASP A 1 74 ? 14.095 0.884 -12.636 1.00 84.25 74 ASP A CA 1
ATOM 560 C C . ASP A 1 74 ? 14.349 -0.471 -11.939 1.00 84.25 74 ASP A C 1
ATOM 562 O O . ASP A 1 74 ? 15.073 -1.310 -12.482 1.00 84.25 74 ASP A O 1
ATOM 566 N N . ASP A 1 75 ? 13.721 -0.723 -10.780 1.00 86.75 75 ASP A N 1
ATOM 567 C CA . ASP A 1 75 ? 13.702 -2.029 -10.106 1.00 86.75 75 ASP A CA 1
ATOM 568 C C . ASP A 1 75 ? 12.260 -2.557 -9.931 1.00 86.75 75 ASP A C 1
ATOM 570 O O . ASP A 1 75 ? 11.605 -2.332 -8.904 1.00 86.75 75 ASP A O 1
ATOM 574 N N . PRO A 1 76 ? 11.714 -3.255 -10.945 1.00 84.69 76 PRO A N 1
ATOM 575 C CA . PRO A 1 76 ? 10.347 -3.761 -10.894 1.00 84.69 76 PRO A CA 1
ATOM 576 C C . PRO A 1 76 ? 10.161 -4.888 -9.868 1.00 84.69 76 PRO A C 1
ATOM 578 O O . PRO A 1 76 ? 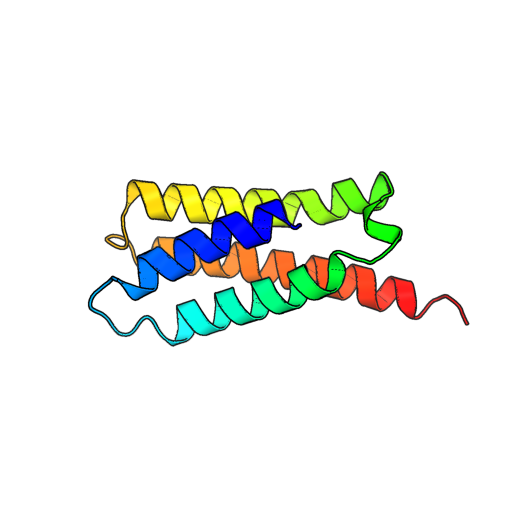9.059 -5.035 -9.335 1.00 84.69 76 PRO A O 1
ATOM 581 N N . ASP A 1 77 ? 11.207 -5.666 -9.569 1.00 88.31 77 ASP A N 1
ATOM 582 C CA . ASP A 1 77 ? 11.135 -6.773 -8.611 1.00 88.31 77 ASP A CA 1
ATOM 583 C C . ASP A 1 77 ? 11.010 -6.228 -7.181 1.00 88.31 77 ASP A C 1
ATOM 585 O O . ASP A 1 77 ? 10.164 -6.686 -6.402 1.00 88.31 77 ASP A O 1
ATOM 589 N N . GLU A 1 78 ? 11.802 -5.209 -6.841 1.00 90.00 78 GLU A N 1
ATOM 590 C CA . GLU A 1 78 ? 11.728 -4.549 -5.540 1.00 90.00 78 GLU A CA 1
ATOM 591 C C . GLU A 1 78 ? 10.421 -3.763 -5.374 1.00 90.00 78 GLU A C 1
ATOM 593 O O . GLU A 1 78 ? 9.744 -3.889 -4.345 1.00 90.00 78 GLU A O 1
ATOM 598 N N . LEU A 1 79 ? 9.985 -3.045 -6.415 1.00 88.94 79 LEU A N 1
ATOM 599 C CA . LEU A 1 79 ? 8.695 -2.351 -6.426 1.00 88.94 79 LEU A CA 1
ATOM 600 C C . LEU A 1 79 ? 7.518 -3.323 -6.228 1.00 88.94 79 LEU A C 1
ATOM 602 O O . LEU A 1 79 ? 6.574 -3.040 -5.477 1.00 88.94 79 LEU A O 1
ATOM 606 N N . GLN A 1 80 ? 7.573 -4.498 -6.864 1.00 90.75 80 GLN A N 1
ATOM 607 C CA . GLN A 1 80 ? 6.567 -5.544 -6.699 1.00 90.75 80 GLN A CA 1
ATOM 608 C C . GLN A 1 80 ? 6.589 -6.134 -5.284 1.00 90.75 80 GLN A C 1
ATOM 610 O O . GLN A 1 80 ? 5.525 -6.343 -4.691 1.00 90.75 80 GLN A O 1
ATOM 615 N N . PHE A 1 81 ? 7.775 -6.367 -4.719 1.00 93.12 81 PHE A N 1
ATOM 616 C CA . PHE A 1 81 ? 7.924 -6.850 -3.349 1.00 93.12 81 PHE A CA 1
ATOM 617 C C . PHE A 1 81 ? 7.306 -5.871 -2.340 1.00 93.12 81 PHE A C 1
ATOM 619 O O . PHE A 1 81 ? 6.453 -6.271 -1.542 1.00 93.12 81 PHE A O 1
ATOM 626 N N . LYS A 1 82 ? 7.644 -4.577 -2.426 1.00 92.50 82 LYS A N 1
ATOM 627 C CA . LYS A 1 82 ? 7.084 -3.532 -1.548 1.00 92.50 82 LYS A CA 1
ATOM 628 C C . LYS A 1 82 ? 5.584 -3.347 -1.714 1.00 92.50 82 LYS A C 1
ATOM 630 O O . LYS A 1 82 ? 4.867 -3.171 -0.727 1.00 92.50 82 LYS A O 1
ATOM 635 N N . THR A 1 83 ? 5.086 -3.464 -2.943 1.00 92.25 83 THR A N 1
ATOM 636 C CA . THR A 1 83 ? 3.643 -3.481 -3.203 1.00 92.25 83 THR A CA 1
ATOM 637 C C . THR A 1 83 ? 2.965 -4.624 -2.444 1.00 92.25 83 THR A C 1
ATOM 639 O O . THR A 1 83 ? 1.932 -4.413 -1.804 1.00 92.25 83 THR A O 1
ATOM 642 N N . GLY A 1 84 ? 3.563 -5.818 -2.453 1.00 92.75 84 GLY A N 1
ATOM 643 C CA . GLY A 1 84 ? 3.092 -6.964 -1.677 1.00 92.75 84 GLY A CA 1
ATOM 644 C C . GLY A 1 84 ? 3.034 -6.680 -0.173 1.00 92.75 84 GLY A C 1
ATOM 645 O O . GLY A 1 84 ? 1.998 -6.918 0.451 1.00 92.75 84 GLY A O 1
ATOM 646 N N . GLU A 1 85 ? 4.092 -6.094 0.400 1.00 94.62 85 GLU A N 1
ATOM 647 C CA . GLU A 1 85 ? 4.133 -5.736 1.829 1.00 94.62 85 GLU A CA 1
ATOM 648 C C . GLU A 1 85 ? 2.992 -4.778 2.219 1.00 94.62 85 GLU A C 1
ATOM 650 O O . GLU A 1 85 ? 2.347 -4.950 3.265 1.00 94.62 85 GLU A O 1
ATOM 655 N N . PHE A 1 86 ? 2.694 -3.791 1.366 1.00 94.12 86 PHE A N 1
ATOM 656 C CA . PHE A 1 86 ? 1.581 -2.867 1.584 1.00 94.12 86 PHE A CA 1
ATOM 657 C C . PHE A 1 86 ? 0.220 -3.569 1.494 1.00 94.12 86 PHE A C 1
ATOM 659 O O . PHE A 1 86 ? -0.616 -3.405 2.390 1.00 94.12 86 PHE A O 1
ATOM 666 N N . VAL A 1 87 ? -0.003 -4.382 0.458 1.00 94.12 87 VAL A N 1
ATOM 667 C CA . VAL A 1 87 ? -1.261 -5.123 0.250 1.00 94.12 87 VAL A CA 1
ATOM 668 C C . VAL A 1 87 ? -1.540 -6.087 1.409 1.00 94.12 87 VAL A C 1
ATOM 670 O O . VAL A 1 87 ? -2.673 -6.153 1.906 1.00 94.12 87 VAL A O 1
ATOM 673 N N . ASP A 1 88 ? -0.523 -6.791 1.902 1.00 93.94 88 ASP A N 1
ATOM 674 C CA . ASP A 1 88 ? -0.647 -7.710 3.037 1.00 93.94 88 ASP A CA 1
ATOM 675 C C . ASP A 1 88 ? -0.938 -6.968 4.347 1.00 93.94 88 ASP A C 1
ATOM 677 O O . ASP A 1 88 ? -1.794 -7.384 5.146 1.00 93.94 88 ASP A O 1
ATOM 681 N N . SER A 1 89 ? -0.288 -5.823 4.555 1.00 92.44 89 SER A N 1
ATOM 682 C CA . SER A 1 89 ? -0.525 -4.955 5.711 1.00 92.44 89 SER A CA 1
ATOM 683 C C . SER A 1 89 ? -1.944 -4.375 5.700 1.00 92.44 89 SER A C 1
ATOM 685 O O . SER A 1 89 ? -2.660 -4.440 6.709 1.00 92.44 89 SER A O 1
ATOM 687 N N . ALA A 1 90 ? -2.400 -3.887 4.543 1.00 91.75 90 ALA A N 1
ATOM 688 C CA . ALA A 1 90 ? -3.759 -3.408 4.304 1.00 91.75 90 ALA A CA 1
ATOM 689 C C . ALA A 1 90 ? -4.810 -4.501 4.563 1.00 91.75 90 ALA A C 1
ATOM 691 O O . ALA A 1 90 ? -5.795 -4.284 5.286 1.00 91.75 90 ALA A O 1
ATOM 692 N N . SER A 1 91 ? -4.574 -5.705 4.041 1.00 90.81 91 SER A N 1
ATOM 693 C CA . SER A 1 91 ? -5.435 -6.876 4.231 1.00 90.81 91 SER A CA 1
ATOM 694 C C . SER A 1 91 ? -5.504 -7.296 5.699 1.00 90.81 91 SER A C 1
ATOM 696 O O . SER A 1 91 ? -6.588 -7.559 6.233 1.00 90.81 91 SER A O 1
ATOM 698 N N . THR A 1 92 ? -4.368 -7.285 6.398 1.00 90.81 92 THR A N 1
ATOM 699 C CA . THR A 1 92 ? -4.279 -7.610 7.826 1.00 90.81 92 THR A CA 1
ATOM 700 C C . THR A 1 92 ? -5.057 -6.614 8.683 1.00 90.81 92 THR A C 1
ATOM 702 O O . THR A 1 92 ? -5.842 -7.026 9.548 1.00 90.81 92 THR A O 1
ATOM 705 N N . LEU A 1 93 ? -4.892 -5.309 8.443 1.00 89.50 93 LEU A N 1
ATOM 706 C CA . LEU A 1 93 ? -5.647 -4.263 9.138 1.00 89.50 93 LEU A CA 1
ATOM 707 C C . LEU A 1 93 ? -7.154 -4.438 8.905 1.00 89.50 93 LEU A C 1
ATOM 709 O O . LEU A 1 93 ? -7.939 -4.483 9.860 1.00 89.50 93 LEU A O 1
ATOM 713 N N . THR A 1 94 ? -7.553 -4.611 7.645 1.00 87.44 94 THR A N 1
ATOM 714 C CA . THR A 1 94 ? -8.950 -4.823 7.252 1.00 87.44 94 THR A CA 1
ATOM 715 C C . THR A 1 94 ? -9.537 -6.060 7.931 1.00 87.44 94 THR A C 1
ATOM 717 O O . THR A 1 94 ? -10.624 -5.996 8.509 1.00 87.44 94 THR A O 1
ATOM 720 N N . GLY A 1 95 ? -8.807 -7.177 7.940 1.00 86.38 95 GLY A N 1
ATOM 721 C CA . GLY A 1 95 ? -9.211 -8.424 8.588 1.00 86.38 95 GLY A CA 1
ATOM 722 C C . GLY A 1 95 ? -9.379 -8.287 10.103 1.00 86.38 95 GLY A C 1
ATOM 723 O O . GLY A 1 95 ? -10.394 -8.724 10.654 1.00 86.38 95 GLY A O 1
ATOM 724 N N . LYS A 1 96 ? -8.434 -7.630 10.789 1.00 84.88 96 LYS A N 1
ATOM 725 C CA . LYS A 1 96 ? -8.509 -7.384 12.241 1.00 84.88 96 LYS A CA 1
ATOM 726 C C . LYS A 1 96 ? -9.706 -6.503 12.608 1.00 84.88 96 LYS A C 1
ATOM 728 O O . LYS A 1 96 ? -10.413 -6.797 13.577 1.00 84.88 96 LYS A O 1
ATOM 733 N N . LEU A 1 97 ? -9.990 -5.467 11.817 1.00 82.62 97 LEU A N 1
ATOM 734 C CA . LEU A 1 97 ? -11.125 -4.572 12.060 1.00 82.62 97 LEU A CA 1
ATOM 735 C C . LEU A 1 97 ? -12.477 -5.179 11.651 1.00 82.62 97 LEU A C 1
ATOM 737 O O . LEU A 1 97 ? -13.489 -4.882 12.293 1.00 82.62 97 LEU A O 1
ATOM 741 N N . LYS A 1 98 ? -12.516 -6.059 10.641 1.00 76.50 98 LYS A N 1
ATOM 742 C CA . LYS A 1 98 ? -13.706 -6.862 10.304 1.00 76.50 98 LYS A CA 1
ATOM 743 C C . LYS A 1 98 ? -14.026 -7.857 11.424 1.00 76.50 98 LYS A C 1
ATOM 745 O O . LYS A 1 98 ? -15.143 -7.838 11.928 1.00 76.50 98 LYS A O 1
ATOM 750 N N . LYS A 1 99 ? -13.050 -8.642 11.904 1.00 63.62 99 LYS A N 1
ATOM 751 C CA . LYS A 1 99 ? -13.253 -9.620 12.996 1.00 63.62 99 LYS A CA 1
ATOM 752 C C . LYS A 1 99 ? -13.717 -8.973 14.305 1.00 63.62 99 LYS A C 1
ATOM 754 O O . LYS A 1 99 ? -14.636 -9.489 14.931 1.00 63.62 99 LYS A O 1
ATOM 759 N N . ARG A 1 100 ? -13.167 -7.812 14.691 1.00 55.94 100 ARG A N 1
ATOM 760 C CA . ARG A 1 100 ? -13.643 -7.061 15.875 1.00 55.94 100 ARG A CA 1
ATOM 761 C C . ARG A 1 100 ? -15.092 -6.567 15.741 1.00 55.94 100 ARG A C 1
ATOM 763 O O . ARG A 1 100 ? -15.744 -6.376 16.757 1.00 55.94 100 ARG A O 1
ATOM 770 N N . THR A 1 101 ? -15.605 -6.397 14.519 1.00 51.91 101 THR A N 1
ATOM 771 C CA . THR A 1 101 ? -17.009 -6.008 14.280 1.00 51.91 101 THR A CA 1
ATOM 772 C C . THR A 1 101 ? -17.976 -7.190 14.487 1.00 51.91 101 THR A C 1
ATOM 774 O O . THR A 1 101 ? -19.144 -6.966 14.772 1.00 51.91 101 THR A O 1
ATOM 777 N N . VAL A 1 102 ? -17.505 -8.441 14.395 1.00 49.25 102 VAL A N 1
ATOM 778 C CA . VAL A 1 102 ? -18.351 -9.652 14.491 1.00 49.25 102 VAL A CA 1
ATOM 779 C C . VAL A 1 102 ? -18.520 -10.158 15.936 1.00 49.25 102 VAL A C 1
ATOM 781 O O . VAL A 1 102 ? -19.461 -10.886 16.216 1.00 49.25 102 VAL A O 1
ATOM 784 N N . ILE A 1 103 ? -17.666 -9.753 16.885 1.00 46.38 103 ILE A N 1
ATOM 785 C CA . ILE A 1 103 ? -17.685 -10.264 18.277 1.00 46.38 103 ILE A CA 1
ATOM 786 C C . ILE A 1 103 ? -18.626 -9.444 19.206 1.00 46.38 103 ILE A C 1
ATOM 788 O O . ILE A 1 103 ? -18.638 -9.641 20.414 1.00 46.38 103 ILE A O 1
ATOM 792 N N . MET A 1 104 ? -19.449 -8.530 18.676 1.00 37.31 104 MET A N 1
ATOM 793 C CA . MET A 1 104 ? -20.447 -7.763 19.457 1.00 37.31 104 MET A CA 1
ATOM 794 C C . MET A 1 104 ? -21.899 -8.137 19.111 1.00 37.31 104 MET A C 1
ATOM 796 O O . MET A 1 104 ? -22.715 -7.274 18.790 1.00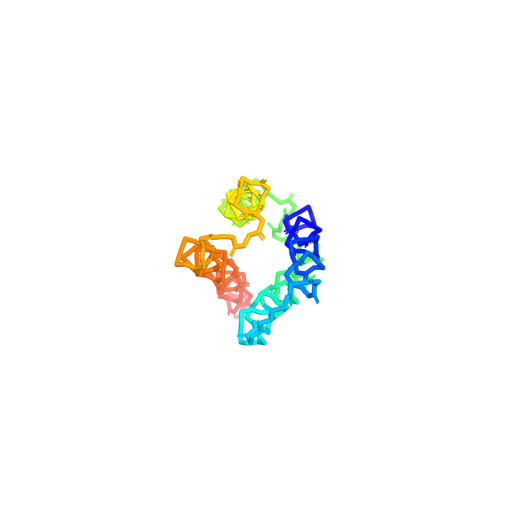 37.31 104 MET A O 1
ATOM 800 N N . THR A 1 105 ? -22.225 -9.423 19.197 1.00 41.56 105 THR A N 1
ATOM 801 C CA . THR A 1 105 ? -23.608 -9.933 19.262 1.00 41.56 105 THR A CA 1
ATOM 802 C C . THR A 1 105 ? -23.631 -11.148 20.164 1.00 41.56 105 THR A C 1
ATOM 804 O O . THR A 1 105 ? -24.639 -11.308 20.882 1.00 41.56 105 THR A O 1
#

Secondary structure (DSSP, 8-state):
-HHHHHHHHHHHHHHTTSSS--HHHHHHHHHHHHHHHHTTT-GGGGSHHHHHHHHHHHHHHHHHHHHHHHHTTS-HHHHHHHHHHHHHHHHHHHHHHHHHHHS--

Sequence (105 aa):
VIQAVEIVENVIAGIKNLDGDNQSLIESLETACKDVGLLKNKPTLRTKDGEGLTFPVLEAAQNLEEIWEETEGDDPDELQFKTGEFVDSASTLTGKLKKRTVIMT

Radius of gyration: 14.34 Å; chains: 1; bounding box: 39×20×41 Å

pLDDT: mean 85.75, std 11.24, range [37.31, 95.38]

Foldseek 3Di:
DVLLLVLLVVLLVLVVPDDDDCPVLSVLSVVLSVLLVVCPPPPCCVDPNNVVLCVQLNVLSVLLSVCCVVCSCVDVPSNSVSSVSNSVSSVSSSVVSVVVVPPPD